Protein AF-A0A2A9NND7-F1 (afdb_monomer_lite)

Organism: NCBI:txid703135

pLDDT: mean 83.97, std 12.96, range [49.62, 96.88]

Sequence (75 aa):
MPASAFKAKARPLHVKLTDDVASDTASEGNTVGELTLNPSSFNTGSYGWKGSKRITVELDDAEGGEKTKVQVMLT

Secondary structure (DSSP, 8-state):
--HHHHHHHPPPEEEEEE-----SS-PPPPEEEEEEEEEEE-TTS-EEEE--EEEEEEEPPTTS-PPEEEEEEE-

Structure (mmCIF, N/CA/C/O backbone):
data_AF-A0A2A9NND7-F1
#
_entry.id   AF-A0A2A9NND7-F1
#
loop_
_atom_site.group_PDB
_atom_site.id
_atom_site.type_symbol
_atom_site.label_atom_id
_atom_site.label_alt_id
_atom_site.label_comp_id
_atom_site.label_asym_id
_atom_site.label_entity_id
_atom_site.label_seq_id
_atom_site.pdbx_PDB_ins_code
_atom_site.Cartn_x
_atom_site.Cartn_y
_atom_site.Cartn_z
_atom_site.occupancy
_atom_site.B_iso_or_equiv
_atom_site.auth_seq_id
_atom_site.auth_comp_id
_atom_site.auth_asym_id
_atom_site.auth_atom_id
_atom_site.pdbx_PDB_model_num
ATOM 1 N N . MET A 1 1 ? -15.236 7.368 15.463 1.00 80.94 1 MET A N 1
ATOM 2 C CA . MET A 1 1 ? -15.287 5.940 15.863 1.00 80.94 1 MET A CA 1
ATOM 3 C C . MET A 1 1 ? -13.989 5.614 16.595 1.00 80.94 1 MET A C 1
ATOM 5 O O . MET A 1 1 ? -12.965 6.100 16.141 1.00 80.94 1 MET A O 1
ATOM 9 N N . PRO A 1 2 ? -13.979 4.864 17.710 1.00 89.31 2 PRO A N 1
ATOM 10 C CA . PRO A 1 2 ? -12.727 4.467 18.363 1.00 89.31 2 PRO A CA 1
ATOM 11 C C . PRO A 1 2 ? -11.839 3.625 17.435 1.00 89.31 2 PRO A C 1
ATOM 13 O O . PRO A 1 2 ? -12.355 2.843 16.636 1.00 89.31 2 PRO A O 1
ATOM 16 N N . ALA A 1 3 ? -10.513 3.726 17.563 1.00 88.38 3 ALA A N 1
ATOM 17 C CA . ALA A 1 3 ? -9.576 2.967 16.725 1.00 88.38 3 ALA A CA 1
ATOM 18 C C . ALA A 1 3 ? -9.767 1.438 16.834 1.00 88.38 3 ALA A C 1
ATOM 20 O O . ALA A 1 3 ? -9.557 0.715 15.862 1.00 88.38 3 ALA A O 1
ATOM 21 N N . SER A 1 4 ? -10.215 0.941 17.991 1.00 88.81 4 SER A N 1
ATOM 22 C CA . SER A 1 4 ? -10.593 -0.465 18.192 1.00 88.81 4 SER A CA 1
ATOM 23 C C . SER A 1 4 ? -11.791 -0.871 17.327 1.00 88.81 4 SER A C 1
ATOM 25 O O . SER A 1 4 ? -11.749 -1.895 16.650 1.00 88.81 4 SER A O 1
ATOM 27 N N . ALA A 1 5 ? -12.828 -0.033 17.281 1.00 93.12 5 ALA A N 1
ATOM 28 C CA . ALA A 1 5 ? -14.006 -0.251 16.449 1.00 93.12 5 ALA A CA 1
ATOM 29 C C . ALA A 1 5 ? -13.694 -0.123 14.946 1.00 93.12 5 ALA A C 1
ATOM 31 O O . ALA A 1 5 ? -14.290 -0.840 14.147 1.00 93.12 5 ALA A O 1
ATOM 32 N N . PHE A 1 6 ? -12.736 0.732 14.560 1.00 93.94 6 PHE A N 1
ATOM 33 C CA . PHE A 1 6 ? -12.207 0.764 13.193 1.00 93.94 6 PHE A CA 1
ATOM 34 C C . PHE A 1 6 ? -11.546 -0.566 12.824 1.00 93.94 6 PHE A C 1
ATOM 36 O O . PHE A 1 6 ? -11.956 -1.193 11.854 1.00 93.94 6 PHE A O 1
ATOM 43 N N . LYS A 1 7 ? -10.573 -1.032 13.620 1.00 90.75 7 LYS A N 1
ATOM 44 C CA . LYS A 1 7 ? -9.839 -2.279 13.345 1.00 90.75 7 LYS A CA 1
ATOM 45 C C . LYS A 1 7 ? -10.750 -3.507 13.276 1.00 90.75 7 LYS A C 1
ATOM 47 O O . LYS A 1 7 ? -10.497 -4.386 12.468 1.00 90.75 7 LYS A O 1
ATOM 52 N N . ALA A 1 8 ? -11.815 -3.551 14.079 1.00 93.25 8 ALA A N 1
ATOM 53 C CA . ALA A 1 8 ? -12.781 -4.651 14.059 1.00 93.25 8 ALA A CA 1
ATOM 54 C C . ALA A 1 8 ? -13.662 -4.682 12.794 1.00 93.25 8 ALA A C 1
ATOM 56 O O . ALA A 1 8 ? -14.179 -5.737 12.436 1.00 93.25 8 ALA A O 1
ATOM 57 N N . LYS A 1 9 ? -13.869 -3.533 12.136 1.00 95.19 9 LYS A N 1
ATOM 58 C CA . LYS A 1 9 ? -14.746 -3.402 10.958 1.00 95.19 9 LYS A CA 1
ATOM 59 C C . LYS A 1 9 ? -13.982 -3.302 9.640 1.00 95.19 9 LYS A C 1
ATOM 61 O O . LYS A 1 9 ? -14.531 -3.620 8.588 1.00 95.19 9 LYS A O 1
ATOM 66 N N . ALA A 1 10 ? -12.749 -2.815 9.682 1.00 95.69 10 ALA A N 1
ATOM 67 C CA . ALA A 1 10 ? -11.930 -2.612 8.503 1.00 95.69 10 ALA A CA 1
ATOM 68 C C . ALA A 1 10 ? -11.341 -3.941 8.015 1.00 95.69 10 ALA A C 1
ATOM 70 O O . ALA A 1 10 ? -10.875 -4.762 8.801 1.00 95.69 10 ALA A O 1
ATOM 71 N N . ARG A 1 11 ? -11.335 -4.132 6.695 1.00 96.50 11 ARG A N 1
ATOM 72 C CA . ARG A 1 11 ? -10.664 -5.255 6.032 1.00 96.50 11 ARG A CA 1
ATOM 73 C C . ARG A 1 11 ? -9.328 -4.796 5.454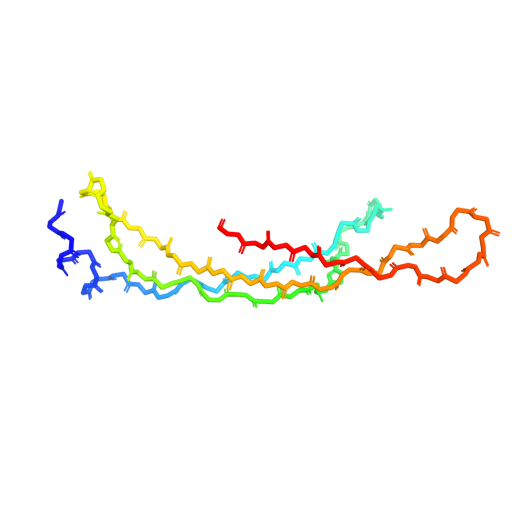 1.00 96.50 11 ARG A C 1
ATOM 75 O O . ARG A 1 11 ? -9.213 -3.609 5.146 1.00 96.50 11 ARG A O 1
ATOM 82 N N . PRO A 1 12 ? -8.336 -5.683 5.290 1.00 96.69 12 PRO A N 1
ATOM 83 C CA . PRO A 1 12 ? -7.129 -5.351 4.545 1.00 96.69 12 PRO A CA 1
ATOM 84 C C . PRO A 1 12 ? -7.453 -4.869 3.125 1.00 96.69 12 PRO A C 1
ATOM 86 O O . PRO A 1 12 ? -8.411 -5.346 2.514 1.00 96.69 12 PRO A O 1
ATOM 89 N N . LEU A 1 13 ? -6.666 -3.924 2.614 1.00 96.38 13 LEU A N 1
ATOM 90 C CA . LEU A 1 13 ? -6.770 -3.447 1.234 1.00 96.38 13 LEU A CA 1
ATOM 91 C C . LEU A 1 13 ? -5.642 -4.056 0.413 1.00 96.38 13 LEU A C 1
ATOM 93 O O . LEU A 1 13 ? -4.477 -3.893 0.765 1.00 96.38 13 LEU A O 1
ATOM 97 N N . HIS A 1 14 ? -5.984 -4.725 -0.681 1.00 94.75 14 HIS A N 1
ATOM 98 C CA . HIS A 1 14 ? -5.003 -5.200 -1.648 1.00 94.75 14 HIS A CA 1
ATOM 99 C C . HIS A 1 14 ? -4.803 -4.133 -2.718 1.00 94.75 14 HIS A C 1
ATOM 101 O O . HIS A 1 14 ? -5.755 -3.710 -3.369 1.00 94.75 14 HIS A O 1
ATOM 107 N N . VAL A 1 15 ? -3.561 -3.692 -2.872 1.00 92.56 15 VAL A N 1
ATOM 108 C CA . VAL A 1 15 ? -3.147 -2.713 -3.870 1.00 92.56 15 VAL A CA 1
ATOM 109 C C . VAL A 1 15 ? -2.268 -3.427 -4.879 1.00 92.56 15 VAL A C 1
ATOM 111 O O . VAL A 1 15 ? -1.270 -4.046 -4.508 1.0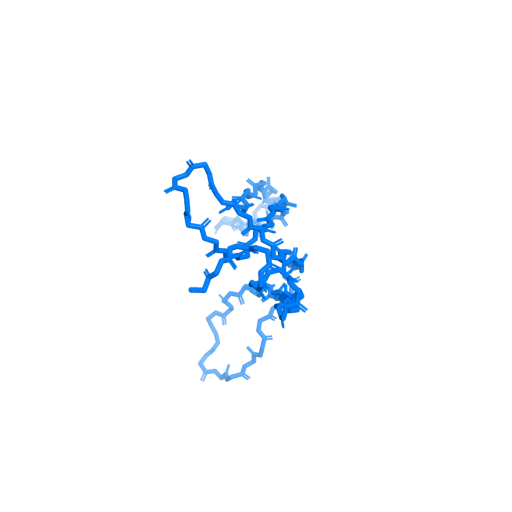0 92.56 15 VAL A O 1
ATOM 114 N N . LYS A 1 16 ? -2.639 -3.325 -6.150 1.00 91.12 16 LYS A N 1
ATOM 115 C CA . LYS A 1 16 ? -1.849 -3.787 -7.284 1.00 91.12 16 LYS A CA 1
ATOM 116 C C . LYS A 1 16 ? -1.255 -2.560 -7.961 1.00 91.12 16 LYS A C 1
ATOM 118 O O . LYS A 1 16 ? -1.986 -1.640 -8.311 1.00 91.12 16 LYS A O 1
ATOM 123 N N . LEU A 1 17 ? 0.064 -2.532 -8.081 1.00 88.00 17 LEU A N 1
ATOM 124 C CA . LEU A 1 17 ? 0.797 -1.488 -8.775 1.00 88.00 17 LEU A CA 1
ATOM 125 C C . LEU A 1 17 ? 1.125 -1.968 -10.178 1.00 88.00 17 LEU A C 1
ATOM 127 O O . LEU A 1 17 ? 1.666 -3.065 -10.349 1.00 88.00 17 LEU A O 1
ATOM 131 N N . THR A 1 18 ? 0.823 -1.128 -11.153 1.00 87.12 18 THR A N 1
ATOM 132 C CA . THR A 1 18 ? 1.143 -1.340 -12.560 1.00 87.12 18 THR A CA 1
ATOM 133 C C . THR A 1 18 ? 2.039 -0.214 -13.054 1.00 87.12 18 THR A C 1
ATOM 135 O O . THR A 1 18 ? 1.986 0.892 -12.513 1.00 87.12 18 THR A O 1
ATOM 138 N N . ASP A 1 19 ? 2.885 -0.499 -14.039 1.00 81.38 19 ASP A N 1
ATOM 139 C CA . ASP A 1 19 ? 3.569 0.548 -14.787 1.00 81.38 19 ASP A CA 1
ATOM 140 C C . ASP A 1 19 ? 2.578 1.223 -15.741 1.00 81.38 19 ASP A C 1
ATOM 142 O O . ASP A 1 19 ? 1.540 0.660 -16.093 1.00 81.38 19 ASP A O 1
ATOM 146 N N . ASP A 1 20 ? 2.852 2.477 -16.085 1.00 73.12 20 ASP A N 1
ATOM 147 C CA . ASP A 1 20 ? 2.080 3.199 -17.089 1.00 73.12 20 ASP A CA 1
ATOM 148 C C . ASP A 1 20 ? 2.839 3.075 -18.408 1.00 73.12 20 ASP A C 1
ATOM 150 O O . ASP A 1 20 ? 3.788 3.815 -18.678 1.00 73.12 20 ASP A O 1
ATOM 154 N N . VAL A 1 21 ? 2.500 2.054 -19.196 1.00 63.09 21 VAL A N 1
ATOM 155 C CA . VAL A 1 21 ? 3.007 1.956 -20.562 1.00 63.09 21 VAL A CA 1
ATOM 156 C C . VAL A 1 21 ? 2.156 2.916 -21.375 1.00 63.09 21 VAL A C 1
ATOM 158 O O . VAL A 1 21 ? 0.975 2.645 -21.576 1.00 63.09 21 VAL A O 1
ATOM 161 N N . ALA A 1 22 ? 2.741 4.033 -21.815 1.00 53.00 22 ALA A N 1
ATOM 162 C CA . ALA A 1 22 ? 2.095 5.008 -22.690 1.00 53.00 22 ALA A CA 1
ATOM 163 C C . ALA A 1 22 ? 1.696 4.348 -24.023 1.00 53.00 22 ALA A C 1
ATOM 165 O O . ALA A 1 22 ? 2.382 4.453 -25.036 1.00 53.00 22 ALA A O 1
ATOM 166 N N . SER A 1 23 ? 0.589 3.619 -24.014 1.00 51.72 23 SER A N 1
ATOM 167 C CA . SER A 1 23 ? -0.121 3.163 -25.189 1.00 51.72 23 SER A CA 1
ATOM 168 C C . SER A 1 23 ? -1.498 3.804 -25.099 1.00 51.72 23 SER A C 1
ATOM 170 O O . SER A 1 23 ? -2.200 3.650 -24.104 1.00 51.72 23 SER A O 1
ATOM 172 N N . ASP A 1 24 ? -1.871 4.545 -26.140 1.00 51.44 24 ASP A N 1
ATOM 173 C CA . ASP A 1 24 ? -3.156 5.244 -26.333 1.00 51.44 24 ASP A CA 1
ATOM 174 C C . ASP A 1 24 ? -4.385 4.302 -26.362 1.00 51.44 24 ASP A C 1
ATOM 176 O O . ASP A 1 24 ? -5.485 4.654 -26.788 1.00 51.44 24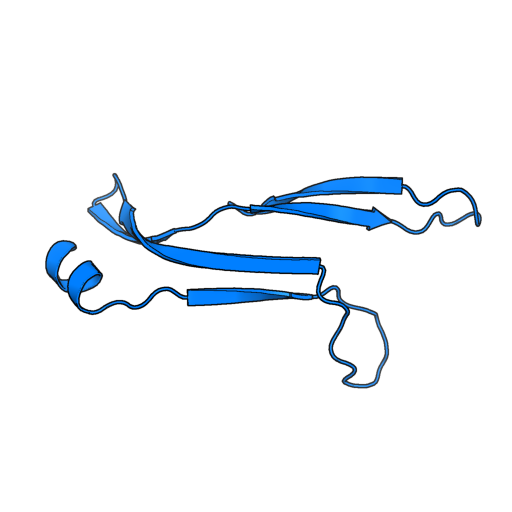 ASP A O 1
ATOM 180 N N . THR A 1 25 ? -4.210 3.065 -25.916 1.00 49.62 25 THR A N 1
ATOM 181 C CA . THR A 1 25 ? -5.231 2.042 -25.782 1.00 49.62 25 THR A CA 1
ATOM 182 C C . THR A 1 25 ? -5.179 1.516 -24.362 1.00 49.62 25 THR A C 1
ATOM 184 O O . THR A 1 25 ? -4.096 1.303 -23.834 1.00 49.62 25 THR A O 1
ATOM 187 N N . ALA A 1 26 ? -6.345 1.302 -23.755 1.00 52.97 26 ALA A N 1
ATOM 188 C CA . ALA A 1 26 ? -6.546 0.797 -22.397 1.00 52.97 26 ALA A CA 1
ATOM 189 C C . ALA A 1 26 ? -5.976 -0.627 -22.167 1.00 52.97 26 ALA A C 1
ATOM 191 O O . ALA A 1 26 ? -6.707 -1.553 -21.824 1.00 52.97 26 ALA A O 1
ATOM 192 N N . SER A 1 27 ? -4.681 -0.831 -22.397 1.00 54.12 27 SER A N 1
ATOM 193 C CA . SER A 1 27 ? -3.931 -2.005 -21.988 1.00 54.12 27 SER A CA 1
ATOM 194 C C . SER A 1 27 ? -3.582 -1.826 -20.519 1.00 54.12 27 SER A C 1
ATOM 196 O O . SER A 1 27 ? -2.884 -0.877 -20.163 1.00 54.12 27 SER A O 1
ATOM 198 N N . GLU A 1 28 ? -4.076 -2.714 -19.660 1.00 59.28 28 GLU A N 1
ATOM 199 C CA . GLU A 1 28 ? -3.634 -2.767 -18.269 1.00 59.28 28 GLU A CA 1
ATOM 200 C C . GLU A 1 28 ? -2.107 -2.938 -18.252 1.00 59.28 28 GLU A C 1
ATOM 202 O O . GLU A 1 28 ? -1.592 -3.914 -18.800 1.00 59.28 28 GLU A O 1
ATOM 207 N N . GLY A 1 29 ? -1.386 -1.964 -17.689 1.00 67.56 29 GLY A N 1
ATOM 208 C CA . GLY A 1 29 ? 0.072 -2.005 -17.600 1.00 67.56 29 GLY A CA 1
ATOM 209 C C . GLY A 1 29 ? 0.590 -3.243 -16.862 1.00 67.56 29 GLY A C 1
ATOM 210 O O . GLY A 1 29 ? -0.145 -3.943 -16.153 1.00 67.56 29 GLY A O 1
ATOM 211 N N . ASN A 1 30 ? 1.880 -3.531 -17.004 1.00 78.25 30 ASN A N 1
ATOM 212 C CA . ASN A 1 30 ? 2.497 -4.677 -16.354 1.00 78.25 30 ASN A CA 1
ATOM 213 C C . ASN A 1 30 ? 2.500 -4.494 -14.839 1.00 78.25 30 ASN A C 1
ATOM 215 O O . ASN A 1 30 ? 2.759 -3.422 -14.300 1.00 78.25 30 ASN A O 1
ATOM 219 N N . THR A 1 31 ? 2.227 -5.581 -14.120 1.00 85.12 31 THR A N 1
ATOM 220 C CA . THR A 1 31 ? 2.185 -5.548 -12.655 1.00 85.12 31 THR A CA 1
ATOM 221 C C . THR A 1 31 ? 3.593 -5.474 -12.085 1.00 85.12 31 THR A C 1
ATOM 223 O O . THR A 1 31 ? 4.345 -6.441 -12.147 1.00 85.12 31 THR A O 1
ATOM 226 N N . VAL A 1 32 ? 3.918 -4.342 -11.468 1.00 87.38 32 VAL A N 1
ATOM 227 C CA . VAL A 1 32 ? 5.222 -4.078 -10.845 1.00 87.38 32 VAL A CA 1
ATOM 228 C C . VAL A 1 32 ? 5.254 -4.592 -9.404 1.00 87.38 32 VAL A C 1
ATOM 230 O O . VAL A 1 32 ? 6.304 -4.927 -8.854 1.00 87.38 32 VAL A O 1
ATOM 233 N N . GLY A 1 33 ? 4.088 -4.716 -8.766 1.00 87.81 33 GLY A N 1
ATOM 234 C CA . GLY A 1 33 ? 3.988 -5.429 -7.503 1.00 87.81 33 GLY A CA 1
ATOM 235 C C . GLY A 1 33 ? 2.654 -5.280 -6.794 1.00 87.81 33 GLY A C 1
ATOM 236 O O . GLY A 1 33 ? 1.843 -4.425 -7.110 1.00 87.81 33 GLY A O 1
ATOM 237 N N . GLU A 1 34 ? 2.456 -6.113 -5.777 1.00 92.06 34 GLU A N 1
ATOM 238 C CA . GLU A 1 34 ? 1.248 -6.092 -4.945 1.00 92.06 34 GLU A CA 1
ATOM 239 C C . GLU A 1 34 ? 1.575 -5.857 -3.468 1.00 92.06 34 GLU A C 1
ATOM 241 O O . GLU A 1 34 ? 2.574 -6.376 -2.965 1.00 92.06 34 GLU A O 1
ATOM 246 N N . LEU A 1 35 ? 0.742 -5.096 -2.762 1.00 94.25 35 LEU A N 1
ATOM 247 C CA . LEU A 1 35 ? 0.879 -4.821 -1.333 1.00 94.25 35 LEU A CA 1
ATOM 248 C C . LEU A 1 35 ? -0.479 -4.914 -0.639 1.00 94.25 35 LEU A C 1
ATOM 250 O O . LEU A 1 35 ? -1.476 -4.377 -1.111 1.00 94.25 35 LEU A O 1
ATOM 254 N N . THR A 1 36 ? -0.493 -5.544 0.530 1.00 95.44 36 THR A N 1
ATOM 255 C CA . THR A 1 36 ? -1.641 -5.548 1.435 1.00 95.44 36 THR A CA 1
ATOM 256 C C . THR A 1 36 ? -1.466 -4.467 2.497 1.00 95.44 36 THR A C 1
ATOM 258 O O . THR A 1 36 ? -0.513 -4.502 3.276 1.00 95.44 36 THR A O 1
ATOM 261 N N . LEU A 1 37 ? -2.400 -3.521 2.563 1.00 96.12 37 LEU A N 1
ATOM 262 C CA . LEU A 1 37 ? -2.471 -2.517 3.617 1.00 96.12 37 LEU A CA 1
ATOM 263 C C . LEU A 1 37 ? -3.377 -3.023 4.745 1.00 96.12 37 LEU A C 1
ATOM 265 O O . LEU A 1 37 ? -4.546 -3.340 4.527 1.00 96.12 37 LEU A O 1
ATOM 269 N N . ASN A 1 38 ? -2.858 -3.060 5.968 1.00 95.75 38 ASN A N 1
ATOM 270 C CA . ASN A 1 38 ? -3.568 -3.552 7.143 1.00 95.75 38 ASN A CA 1
ATOM 271 C C . ASN A 1 38 ? -4.173 -2.403 7.963 1.00 95.75 38 ASN A C 1
ATOM 273 O O . ASN A 1 38 ? -3.507 -1.383 8.163 1.00 95.75 38 ASN A O 1
ATOM 277 N N . PRO A 1 39 ? -5.394 -2.555 8.504 1.00 96.88 39 PRO A N 1
ATOM 278 C CA . PRO A 1 39 ? -5.970 -1.584 9.427 1.00 96.88 39 PRO A CA 1
ATOM 279 C C . PRO A 1 39 ? -5.072 -1.351 10.651 1.00 96.88 39 PRO A C 1
ATOM 281 O O . PRO A 1 39 ? -4.730 -2.273 11.390 1.00 96.88 39 PRO A O 1
ATOM 284 N N . SER A 1 40 ? -4.715 -0.098 10.907 1.00 94.25 40 SER A N 1
ATOM 285 C CA . SER A 1 40 ? -3.803 0.312 11.967 1.00 94.25 40 SER A CA 1
ATOM 286 C C . SER A 1 40 ? -4.254 1.614 12.628 1.00 94.25 40 SER A C 1
ATOM 288 O O . SER A 1 40 ? -5.005 2.415 12.077 1.00 94.25 40 SER A O 1
ATOM 290 N N . SER A 1 41 ? -3.754 1.832 13.840 1.00 93.56 41 SER A N 1
ATOM 291 C CA . SER A 1 41 ? -3.756 3.126 14.522 1.00 93.56 41 SER A CA 1
ATOM 292 C C . SER A 1 41 ? -2.444 3.873 14.240 1.00 93.56 41 SER A C 1
ATOM 294 O O . SER A 1 41 ? -1.414 3.251 13.942 1.00 93.56 41 SER A O 1
ATOM 296 N N . PHE A 1 42 ? -2.480 5.199 14.319 1.00 90.06 42 PHE A N 1
ATOM 297 C CA . PHE A 1 42 ? -1.327 6.091 14.207 1.00 90.06 42 PHE A CA 1
ATOM 298 C C . PHE A 1 42 ? -1.046 6.763 15.556 1.00 90.06 42 PHE A C 1
ATOM 300 O O . PHE A 1 42 ? -1.952 6.939 16.369 1.00 90.06 42 PHE A O 1
ATOM 307 N N . ASN A 1 43 ? 0.207 7.169 15.782 1.00 87.88 43 ASN A N 1
ATOM 308 C CA . ASN A 1 43 ? 0.615 7.836 17.028 1.00 87.88 43 ASN A CA 1
ATOM 309 C C . ASN A 1 43 ? -0.038 9.216 17.201 1.00 87.88 43 ASN A C 1
ATOM 311 O O . ASN A 1 43 ? -0.121 9.722 18.311 1.00 87.88 43 ASN A O 1
ATOM 315 N N . THR A 1 44 ? -0.544 9.799 16.114 1.00 89.38 44 THR A N 1
ATOM 316 C CA . THR A 1 44 ? -1.318 11.047 16.097 1.00 89.38 44 THR A CA 1
ATOM 317 C C . THR A 1 44 ? -2.769 10.868 16.563 1.00 89.38 44 THR A C 1
ATOM 319 O O . THR A 1 44 ? -3.536 11.824 16.553 1.00 89.38 44 THR A O 1
ATOM 322 N N . GLY A 1 45 ? -3.181 9.648 16.930 1.00 84.50 45 GLY A N 1
ATOM 323 C CA . GLY A 1 45 ? -4.553 9.328 17.333 1.00 84.50 45 GLY A CA 1
ATOM 324 C C . GLY A 1 45 ? -5.502 9.019 16.171 1.00 84.50 45 GLY A C 1
ATOM 325 O O . GLY A 1 45 ? -6.632 8.590 16.407 1.00 84.50 45 GLY A O 1
ATOM 326 N N . SER A 1 46 ? -5.060 9.172 14.919 1.00 91.56 46 SER A N 1
ATOM 327 C CA . SER A 1 46 ? -5.831 8.752 13.746 1.00 91.56 46 SER A CA 1
ATOM 328 C C . SER A 1 46 ? -5.763 7.232 13.527 1.00 91.56 46 SER A C 1
ATOM 330 O O . SER A 1 46 ? -4.983 6.505 14.152 1.00 91.56 46 SER A O 1
ATOM 332 N N . TYR A 1 47 ? -6.604 6.720 12.630 1.00 94.69 47 TYR A N 1
ATOM 333 C CA . TYR A 1 47 ? -6.628 5.320 12.205 1.00 94.69 47 TYR A CA 1
ATOM 334 C C . TYR A 1 47 ? -6.835 5.232 10.689 1.00 94.69 47 TYR A C 1
ATOM 336 O O . TYR A 1 47 ? -7.381 6.148 10.081 1.00 94.69 47 TYR A O 1
ATOM 344 N N . GLY A 1 48 ? -6.375 4.142 10.079 1.00 95.06 48 GLY A N 1
ATOM 345 C CA . GLY A 1 48 ? -6.383 3.951 8.626 1.00 95.06 48 GLY A CA 1
ATOM 346 C C . GLY A 1 48 ? -5.660 2.667 8.236 1.00 95.06 48 GLY A C 1
ATOM 347 O O . GLY A 1 48 ? -5.454 1.804 9.084 1.00 95.06 48 GLY A O 1
ATOM 348 N N . TRP A 1 49 ? -5.256 2.524 6.980 1.00 96.31 49 TRP A N 1
ATOM 349 C CA . TRP A 1 49 ? -4.512 1.352 6.517 1.00 96.31 49 TRP A CA 1
ATOM 350 C C . TRP A 1 49 ? -3.019 1.661 6.410 1.00 96.31 49 TRP A C 1
ATOM 352 O O . TRP A 1 49 ? -2.641 2.750 5.992 1.00 96.31 49 TRP A O 1
ATOM 362 N N . LYS A 1 50 ? -2.173 0.712 6.814 1.00 93.88 50 LYS A N 1
ATOM 363 C CA . LYS A 1 50 ? -0.712 0.797 6.723 1.00 93.88 50 LYS A CA 1
ATOM 364 C C . LYS A 1 50 ? -0.154 -0.421 6.010 1.00 93.88 50 LYS A C 1
ATOM 366 O O . LYS A 1 50 ? -0.542 -1.548 6.307 1.00 93.88 50 LYS A O 1
ATOM 371 N N . GLY A 1 51 ? 0.819 -0.196 5.150 1.00 91.44 51 GLY A N 1
ATOM 372 C CA . GLY A 1 51 ? 1.648 -1.233 4.562 1.00 91.44 51 GLY A CA 1
ATOM 373 C C . GLY A 1 51 ? 2.813 -0.569 3.855 1.00 91.44 51 GLY A C 1
ATOM 374 O O . GLY A 1 51 ? 2.703 0.578 3.440 1.00 91.44 51 GLY A O 1
ATOM 375 N N . SER A 1 52 ? 3.925 -1.280 3.742 1.00 93.19 52 SER A N 1
ATOM 376 C CA . SER A 1 52 ? 5.089 -0.807 3.008 1.00 93.19 52 SER A CA 1
ATOM 377 C C . SER A 1 52 ? 5.656 -1.940 2.169 1.00 93.19 52 SER A C 1
ATOM 379 O O . SER A 1 52 ? 5.548 -3.116 2.529 1.00 93.19 52 SER A O 1
ATOM 381 N N . LYS A 1 53 ? 6.235 -1.596 1.021 1.00 91.06 53 LYS A N 1
ATOM 382 C CA . LYS A 1 53 ? 6.861 -2.572 0.129 1.00 91.06 53 LYS A CA 1
ATOM 383 C C . LYS A 1 53 ? 8.023 -1.944 -0.609 1.00 91.06 53 LYS A C 1
ATOM 385 O O . LYS A 1 53 ? 7.906 -0.847 -1.140 1.00 91.06 53 LYS A O 1
ATOM 390 N N . ARG A 1 54 ? 9.123 -2.682 -0.702 1.00 91.44 54 ARG A N 1
ATOM 391 C CA . ARG A 1 54 ? 10.189 -2.374 -1.649 1.00 91.44 54 ARG A CA 1
ATOM 392 C C . ARG A 1 54 ? 9.941 -3.148 -2.937 1.00 91.44 54 ARG A C 1
ATOM 394 O O . ARG A 1 54 ? 9.731 -4.359 -2.884 1.00 91.44 54 ARG A O 1
ATOM 401 N N . ILE A 1 55 ? 9.946 -2.453 -4.064 1.00 90.12 55 ILE A N 1
ATOM 402 C CA . ILE A 1 55 ? 9.835 -3.037 -5.402 1.00 90.12 55 ILE A CA 1
ATOM 403 C C . ILE A 1 55 ? 11.087 -2.696 -6.204 1.00 90.12 55 ILE A C 1
ATOM 405 O O . ILE A 1 55 ? 11.756 -1.705 -5.918 1.00 90.12 55 ILE A O 1
ATOM 409 N N . THR A 1 56 ? 11.403 -3.522 -7.192 1.00 89.00 56 THR A N 1
ATOM 410 C CA . THR A 1 56 ? 12.482 -3.258 -8.146 1.00 89.00 56 THR A CA 1
ATOM 411 C C . THR A 1 56 ? 11.844 -2.977 -9.495 1.00 89.00 56 THR A C 1
ATOM 413 O O . THR A 1 56 ? 11.020 -3.767 -9.945 1.00 89.00 56 THR A O 1
ATOM 416 N N . VAL A 1 57 ? 12.222 -1.867 -10.117 1.00 85.56 57 VAL A N 1
ATOM 417 C CA . VAL A 1 57 ? 11.765 -1.450 -11.443 1.00 85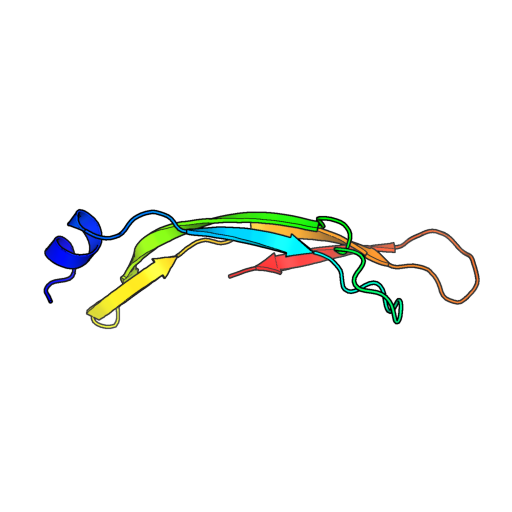.56 57 VAL A CA 1
ATOM 418 C C . VAL A 1 57 ? 12.961 -1.469 -12.383 1.00 85.56 57 VAL A C 1
ATOM 420 O O . VAL A 1 57 ? 14.049 -1.025 -12.011 1.00 85.56 57 VAL A O 1
ATOM 423 N N . GLU A 1 58 ? 12.775 -2.020 -13.576 1.00 82.81 58 GLU A N 1
ATOM 424 C CA . GLU A 1 58 ? 13.768 -1.962 -14.647 1.00 82.81 58 GLU A CA 1
ATOM 425 C C . GLU A 1 58 ? 13.529 -0.696 -15.472 1.00 82.81 58 GLU A C 1
ATOM 427 O O . GLU A 1 58 ? 12.407 -0.434 -15.895 1.00 82.81 58 GLU A O 1
ATOM 432 N N . LEU A 1 59 ? 14.579 0.098 -15.658 1.00 81.75 59 LEU A N 1
ATOM 433 C CA . LEU A 1 59 ? 14.582 1.276 -16.513 1.00 81.75 59 LEU A CA 1
ATOM 434 C C . LEU A 1 59 ? 15.228 0.907 -17.844 1.00 81.75 59 LEU A C 1
ATOM 436 O O . LEU A 1 59 ? 16.322 0.330 -17.865 1.00 81.75 59 LEU A O 1
ATOM 440 N N . ASP A 1 60 ? 14.548 1.245 -18.935 1.00 78.88 60 ASP A N 1
ATOM 441 C CA . ASP A 1 60 ? 15.131 1.147 -20.265 1.00 78.88 60 ASP A CA 1
ATOM 442 C C . ASP A 1 60 ? 16.225 2.207 -20.429 1.00 78.88 60 ASP A C 1
ATOM 444 O O . ASP A 1 60 ? 16.087 3.348 -19.980 1.00 78.88 60 ASP A O 1
ATOM 448 N N . ASP A 1 61 ? 17.324 1.809 -21.061 1.00 72.19 61 ASP A N 1
ATOM 449 C CA . ASP A 1 61 ? 18.414 2.714 -21.394 1.00 72.19 61 ASP A CA 1
ATOM 450 C C . ASP A 1 61 ? 18.112 3.425 -22.722 1.00 72.19 61 ASP A C 1
ATOM 452 O O . ASP A 1 61 ? 17.778 2.785 -23.723 1.00 72.19 61 ASP A O 1
ATOM 456 N N . ALA A 1 62 ? 18.227 4.754 -22.738 1.00 63.69 62 ALA A N 1
ATOM 457 C CA . ALA A 1 62 ? 17.886 5.582 -23.895 1.00 63.69 62 ALA A CA 1
ATOM 458 C C . ALA A 1 62 ? 18.801 5.318 -25.106 1.00 63.69 62 ALA A C 1
ATOM 460 O O . ALA A 1 62 ? 18.404 5.575 -26.242 1.00 63.69 62 ALA A O 1
ATOM 461 N N . GLU A 1 63 ? 20.004 4.783 -24.875 1.00 72.50 63 GLU A N 1
ATOM 462 C CA . GLU A 1 63 ? 21.002 4.488 -25.912 1.00 72.50 63 GLU A CA 1
ATOM 463 C C . GLU A 1 63 ? 21.056 2.998 -26.308 1.00 72.50 63 GLU A C 1
ATOM 465 O O . GLU A 1 63 ? 21.917 2.590 -27.087 1.00 72.50 63 GLU A O 1
ATOM 470 N N . GLY A 1 64 ? 20.110 2.177 -25.829 1.00 63.09 64 GLY A N 1
ATOM 471 C CA . GLY A 1 64 ? 20.017 0.754 -26.180 1.00 63.09 64 GLY A CA 1
ATOM 472 C C . GLY A 1 64 ? 20.987 -0.163 -25.423 1.00 63.09 64 GLY A C 1
ATOM 473 O O . GLY A 1 64 ? 21.227 -1.289 -25.866 1.00 63.09 64 GLY A O 1
ATOM 474 N N . GLY A 1 65 ? 21.552 0.308 -24.307 1.00 68.31 65 GLY A N 1
ATOM 475 C CA . GLY A 1 65 ? 22.409 -0.462 -23.408 1.00 68.31 65 GLY A CA 1
ATOM 476 C C . GLY A 1 65 ? 21.655 -1.323 -22.384 1.00 68.31 65 GLY A C 1
ATOM 477 O O . GLY A 1 65 ? 20.475 -1.647 -22.527 1.00 68.31 65 GLY A O 1
ATOM 478 N N . GLU A 1 66 ? 22.381 -1.765 -21.353 1.00 73.81 66 GLU A N 1
ATOM 479 C CA . GLU A 1 66 ? 21.886 -2.691 -20.327 1.00 73.81 66 GLU A CA 1
ATOM 480 C C . GLU A 1 66 ? 20.810 -2.041 -19.437 1.00 73.81 66 GLU A C 1
ATOM 482 O O . GLU A 1 66 ? 20.979 -0.931 -18.930 1.00 73.81 66 GLU A O 1
ATOM 487 N N . LYS A 1 67 ? 19.695 -2.751 -19.212 1.00 78.19 67 LYS A N 1
ATOM 488 C CA . LYS A 1 67 ? 18.589 -2.260 -18.377 1.00 78.19 67 LYS A CA 1
ATOM 489 C C . LYS A 1 67 ? 19.050 -2.012 -16.944 1.00 78.19 67 LYS A C 1
ATOM 491 O O . LYS A 1 67 ? 19.589 -2.902 -16.284 1.00 78.19 67 LYS A O 1
ATOM 496 N N . THR A 1 68 ? 18.762 -0.823 -16.422 1.00 84.62 68 THR A N 1
ATOM 497 C CA . THR A 1 68 ? 19.158 -0.444 -15.059 1.00 84.62 68 THR A CA 1
ATOM 498 C C . THR A 1 68 ? 18.068 -0.814 -14.057 1.00 84.62 68 THR A C 1
ATOM 500 O O . THR A 1 68 ? 16.912 -0.432 -14.213 1.00 84.62 68 THR A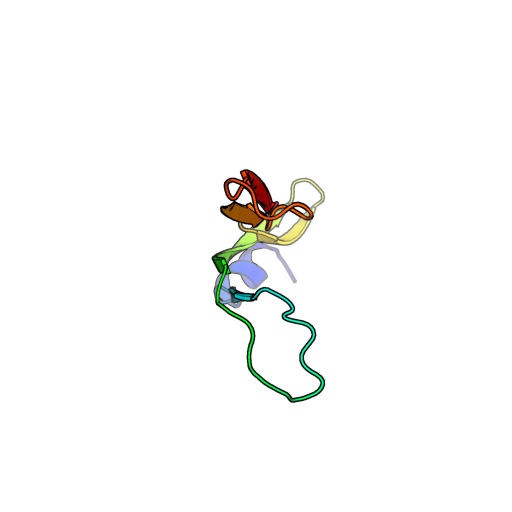 O 1
ATOM 503 N N . LYS A 1 69 ? 18.423 -1.531 -12.985 1.00 86.69 69 LYS A N 1
ATOM 504 C CA . LYS A 1 69 ? 17.490 -1.891 -11.902 1.00 86.69 69 LYS A CA 1
ATOM 505 C C . LYS A 1 69 ? 17.496 -0.838 -10.803 1.00 86.69 69 LYS A C 1
ATOM 507 O O . LYS A 1 69 ? 18.523 -0.617 -10.166 1.00 86.69 69 LYS A O 1
ATOM 512 N N . VAL A 1 70 ? 16.336 -0.254 -10.517 1.00 90.12 70 VAL A N 1
ATOM 513 C CA . VAL A 1 70 ? 16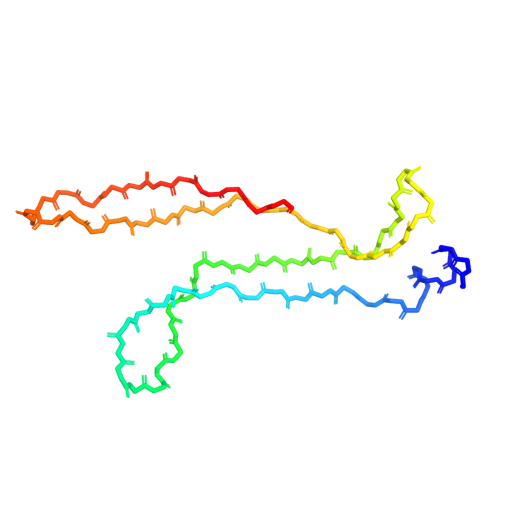.147 0.723 -9.438 1.00 90.12 70 VAL A CA 1
ATOM 514 C C . VAL A 1 70 ? 15.201 0.167 -8.383 1.00 90.12 70 VAL A C 1
ATOM 516 O O . VAL A 1 70 ? 14.169 -0.419 -8.698 1.00 90.12 70 VAL A O 1
ATOM 519 N N . GLN A 1 71 ? 15.545 0.349 -7.109 1.00 89.69 71 GLN A N 1
ATOM 520 C CA . GLN A 1 71 ? 14.669 -0.014 -5.998 1.00 89.69 71 GLN A CA 1
ATOM 521 C C . GLN A 1 71 ? 13.808 1.180 -5.585 1.00 89.69 71 GLN A C 1
ATOM 523 O O . GLN A 1 71 ? 14.328 2.248 -5.271 1.00 89.69 71 GLN A O 1
ATOM 528 N N . VAL A 1 72 ? 12.495 0.975 -5.520 1.00 88.81 72 VAL A N 1
ATOM 529 C CA . VAL A 1 72 ? 11.515 1.959 -5.051 1.00 88.81 72 VAL A CA 1
ATOM 530 C C . VAL A 1 72 ? 10.925 1.474 -3.734 1.00 88.81 72 VAL A C 1
ATOM 532 O O . VAL A 1 72 ? 10.577 0.302 -3.584 1.00 88.81 72 VAL A O 1
ATOM 535 N N . MET A 1 73 ? 10.814 2.377 -2.763 1.00 91.94 73 MET A N 1
ATOM 536 C CA . MET A 1 73 ? 10.174 2.105 -1.480 1.00 91.94 73 MET A CA 1
ATOM 537 C C . MET A 1 73 ? 8.791 2.760 -1.445 1.00 91.94 73 MET A C 1
ATOM 539 O O . MET A 1 73 ? 8.682 3.978 -1.523 1.00 91.94 73 MET A O 1
ATOM 543 N N . LEU A 1 74 ? 7.748 1.947 -1.290 1.00 86.88 74 LEU A N 1
ATOM 544 C CA . LEU A 1 74 ? 6.377 2.373 -1.012 1.00 86.88 74 LEU A CA 1
ATOM 545 C C . LEU A 1 74 ? 6.192 2.397 0.510 1.00 86.88 74 LEU A C 1
ATOM 547 O O . LEU A 1 74 ? 6.418 1.370 1.161 1.00 86.88 74 LEU A O 1
ATOM 551 N N . THR A 1 75 ? 5.808 3.545 1.072 1.00 81.75 75 THR A N 1
ATOM 552 C CA . THR A 1 75 ? 5.633 3.768 2.522 1.00 81.75 75 THR A CA 1
ATOM 553 C C . THR A 1 75 ? 4.312 4.429 2.850 1.00 81.75 75 THR A C 1
ATOM 555 O O . THR A 1 75 ? 3.953 5.360 2.096 1.00 81.75 75 THR A O 1
#

Foldseek 3Di:
DQLVVCLVPDDKDKDWDFDDDPDPDPDGHHTQDIWIWHWDADPVRDTDTDTKDKTWDWDQDPVRDDTDIDIDIDD

Radius of gyration: 17.62 Å; chains: 1; bounding box: 38×17×45 Å